Protein AF-A0A847N7R4-F1 (afdb_monomer)

Mean predicted aligned error: 4.72 Å

Foldseek 3Di:
DVVVPDDLQVVQQVQLLVQLVVCCVVCPPVDDPVVSVVSSVVSSVLSSVQSVVCVVVVHNVVVVVVVVVVVVVVVVVVCVVVVVD

Secondary structure (DSSP, 8-state):
-GGGTS-HHHHHHHHHHHHHHHHHHHHTTSS-HHHHHHHHHHHHHHHHHHHHHHHHHT-SHHHHHHHHHHHHHHHHHHHHHTT--

Radius of gyration: 15.03 Å; Cα contacts (8 Å, |Δi|>4): 49; chains: 1; bounding box: 40×25×36 Å

pLDDT: mean 90.71, std 12.11, range [40.06, 97.94]

Solvent-accessible surface area (backbone atoms only — not comparable to full-atom values): 4710 Å² total; per-residue (Å²): 124,74,71,81,82,44,61,67,68,59,54,23,52,53,52,7,47,53,55,20,58,58,45,48,77,71,53,63,83,75,61,56,72,68,58,49,54,52,50,38,54,49,40,27,55,50,29,37,50,37,38,51,50,23,61,75,65,75,39,61,61,69,43,50,54,53,49,52,52,51,55,49,52,56,52,50,53,49,35,44,75,71,67,76,94

Sequence (85 aa):
YFQRYFKSQTVILITATLFALYHVAIIAGWSSPLVIVLAIIGLFIVGVLFGYIAHKKKSIIPTYILHFAANLAINTAALIILGIV

Structure (mmCIF, N/CA/C/O backbone):
data_AF-A0A847N7R4-F1
#
_entry.id   AF-A0A847N7R4-F1
#
loop_
_atom_site.group_PDB
_atom_site.id
_atom_site.type_symbol
_atom_site.label_atom_id
_atom_site.label_alt_id
_atom_site.label_comp_id
_atom_site.label_asym_id
_atom_site.label_entity_id
_atom_site.label_seq_id
_atom_site.pdbx_PDB_ins_code
_atom_site.Cartn_x
_atom_site.Cartn_y
_atom_site.Cartn_z
_atom_site.occupancy
_atom_site.B_iso_or_equiv
_atom_site.auth_seq_id
_atom_site.auth_comp_id
_atom_site.auth_asym_id
_atom_site.auth_atom_id
_atom_site.pdbx_PDB_model_num
ATOM 1 N N . TYR A 1 1 ? -17.604 3.214 11.647 1.00 44.81 1 TYR A N 1
ATOM 2 C CA . TYR A 1 1 ? -19.042 2.912 11.488 1.00 44.81 1 TYR A CA 1
ATOM 3 C C . TYR A 1 1 ? -19.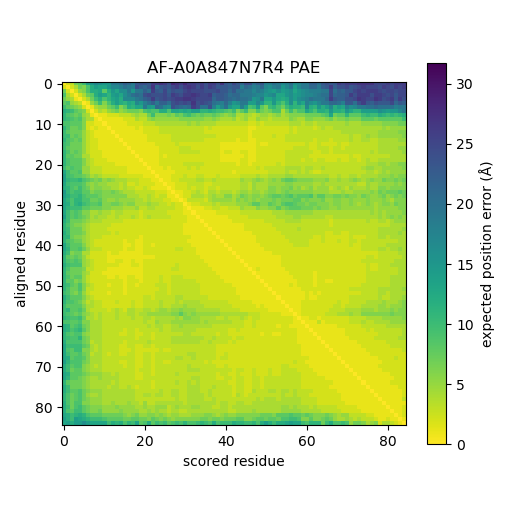315 1.403 11.314 1.00 44.81 1 TYR A C 1
ATOM 5 O O . TYR A 1 1 ? -20.102 0.869 12.080 1.00 44.81 1 TYR A O 1
ATOM 13 N N . PHE A 1 2 ? -18.613 0.673 10.427 1.00 40.06 2 PHE A N 1
ATOM 14 C CA . PHE A 1 2 ? -18.826 -0.774 10.158 1.00 40.06 2 PHE A CA 1
ATOM 15 C C . PHE A 1 2 ? -18.525 -1.777 11.297 1.00 40.06 2 PHE A C 1
ATOM 17 O O . PHE A 1 2 ? -19.071 -2.876 11.302 1.00 40.06 2 PHE A O 1
ATOM 24 N N . GLN A 1 3 ? -17.706 -1.421 12.292 1.00 51.16 3 GLN A N 1
ATOM 25 C CA . GLN A 1 3 ? -17.363 -2.318 13.415 1.00 51.16 3 GLN A CA 1
ATOM 26 C C . GLN A 1 3 ? -18.510 -2.547 14.415 1.00 51.16 3 GLN A C 1
ATOM 28 O O . GLN A 1 3 ? -18.356 -3.309 15.362 1.00 51.16 3 GLN A O 1
ATOM 33 N N . ARG A 1 4 ? -19.656 -1.881 14.226 1.00 51.69 4 ARG A N 1
ATOM 34 C CA . ARG A 1 4 ? -20.819 -1.993 15.115 1.00 51.69 4 ARG A CA 1
ATOM 35 C C . ARG A 1 4 ? -21.674 -3.239 14.843 1.00 51.69 4 ARG A C 1
ATOM 37 O O . ARG A 1 4 ? -22.445 -3.618 15.713 1.00 51.69 4 ARG A O 1
ATOM 44 N N . TYR A 1 5 ? -21.515 -3.870 13.674 1.00 50.34 5 TYR A N 1
ATOM 45 C CA . TYR A 1 5 ? -22.360 -4.987 13.223 1.00 50.34 5 TYR A CA 1
ATOM 46 C C . TYR A 1 5 ? -21.587 -6.252 12.808 1.00 50.34 5 TYR A C 1
ATOM 48 O O . TYR A 1 5 ? -22.171 -7.329 12.767 1.00 50.34 5 TYR A O 1
ATOM 56 N N . PHE A 1 6 ? -20.280 -6.158 12.534 1.00 59.91 6 PHE A N 1
ATOM 57 C CA . PHE A 1 6 ? -19.465 -7.281 12.052 1.00 59.91 6 PHE A CA 1
ATOM 58 C C . PHE A 1 6 ? -18.232 -7.517 12.927 1.00 59.91 6 PHE A C 1
ATOM 60 O O . PHE A 1 6 ? -17.642 -6.572 13.456 1.00 59.91 6 PHE A O 1
ATOM 67 N N . LYS A 1 7 ? -17.800 -8.784 13.028 1.00 70.06 7 LYS A N 1
ATOM 68 C CA . LYS A 1 7 ? -16.520 -9.145 13.658 1.00 70.06 7 LYS A CA 1
ATOM 69 C C . LYS A 1 7 ? -15.379 -8.395 12.965 1.00 70.06 7 LYS A C 1
ATOM 71 O O . LYS A 1 7 ? -15.330 -8.317 11.736 1.00 70.06 7 LYS A O 1
ATOM 76 N N . SER A 1 8 ? -14.443 -7.871 13.754 1.00 78.00 8 SER A N 1
ATOM 77 C CA . SER A 1 8 ? -13.359 -7.006 13.268 1.00 78.00 8 SER A CA 1
ATOM 78 C C . SER A 1 8 ? -12.510 -7.652 12.171 1.00 78.00 8 SER A C 1
ATOM 80 O O . SER A 1 8 ? -12.130 -6.973 11.223 1.00 78.00 8 SER A O 1
ATOM 82 N N . GLN A 1 9 ? -12.287 -8.966 12.239 1.00 84.75 9 GLN A N 1
ATOM 83 C CA . GLN A 1 9 ? -11.550 -9.726 11.223 1.00 84.75 9 GLN A CA 1
ATOM 84 C C . GLN A 1 9 ? -12.246 -9.719 9.855 1.00 84.75 9 GLN A C 1
ATOM 86 O O . GLN A 1 9 ? -11.599 -9.483 8.840 1.00 84.75 9 GLN A O 1
ATOM 91 N N . THR A 1 10 ? -13.567 -9.913 9.817 1.00 87.62 10 THR A N 1
ATOM 92 C CA . THR A 1 10 ? -14.342 -9.909 8.567 1.00 87.62 10 THR A CA 1
ATOM 93 C C . THR A 1 10 ? -14.326 -8.530 7.916 1.00 87.62 10 THR A C 1
ATOM 95 O O . THR A 1 10 ? -14.129 -8.423 6.709 1.00 87.62 10 THR A O 1
ATOM 98 N N . VAL A 1 11 ? -14.459 -7.466 8.717 1.00 89.56 11 VAL A N 1
ATOM 99 C CA . VAL A 1 11 ? -14.366 -6.085 8.219 1.00 89.56 11 VAL A CA 1
ATOM 100 C C . VAL A 1 11 ? -12.990 -5.832 7.607 1.00 89.56 11 VAL A C 1
ATOM 102 O O . VAL A 1 11 ? -12.911 -5.320 6.495 1.00 89.56 11 VAL A O 1
ATOM 105 N N . ILE A 1 12 ? -11.914 -6.239 8.289 1.00 92.75 12 ILE A N 1
ATOM 106 C CA . ILE A 1 12 ? -10.542 -6.070 7.793 1.00 92.75 12 ILE A CA 1
ATOM 107 C C . ILE A 1 12 ? -10.363 -6.778 6.447 1.00 92.75 12 ILE A C 1
ATOM 109 O O . ILE A 1 12 ? -9.937 -6.138 5.491 1.00 92.75 12 ILE A O 1
ATOM 113 N N . LEU A 1 13 ? -10.749 -8.051 6.336 1.00 95.00 13 LEU A N 1
ATOM 114 C CA . LEU A 1 13 ? -10.576 -8.822 5.100 1.00 95.00 13 LEU A CA 1
ATOM 115 C C . LEU A 1 13 ? -11.386 -8.250 3.929 1.00 95.00 13 LEU A C 1
ATOM 117 O O . LEU A 1 13 ? -10.854 -8.121 2.827 1.00 95.00 13 LEU A O 1
ATOM 121 N N . ILE A 1 14 ? -12.641 -7.849 4.159 1.00 94.50 14 ILE A N 1
ATOM 122 C CA . ILE A 1 14 ? -13.474 -7.226 3.119 1.00 94.50 14 ILE A CA 1
ATOM 123 C C . ILE A 1 14 ? -12.852 -5.903 2.669 1.00 94.50 14 ILE A C 1
ATOM 125 O O . ILE A 1 14 ? -12.676 -5.682 1.474 1.00 94.50 14 ILE A O 1
ATOM 129 N N . THR A 1 15 ? -12.470 -5.038 3.613 1.00 93.25 15 THR A N 1
ATOM 130 C CA . THR A 1 15 ? -11.868 -3.739 3.273 1.00 93.25 15 THR A CA 1
ATOM 131 C C . THR A 1 15 ? -10.532 -3.890 2.548 1.00 93.25 15 THR A C 1
ATOM 133 O O . THR A 1 15 ? -10.303 -3.179 1.576 1.00 93.25 15 THR A O 1
ATOM 136 N N . ALA A 1 16 ? -9.693 -4.850 2.945 1.00 95.69 16 ALA A N 1
ATOM 137 C CA . ALA A 1 16 ? -8.433 -5.152 2.271 1.00 95.69 16 ALA A CA 1
ATOM 138 C C . ALA A 1 16 ? -8.651 -5.682 0.846 1.00 95.69 16 ALA A C 1
ATOM 140 O O . ALA A 1 16 ? -7.933 -5.295 -0.072 1.00 95.69 16 ALA A O 1
ATOM 141 N N . THR A 1 17 ? -9.670 -6.525 0.648 1.00 96.19 17 THR A N 1
ATOM 142 C CA . THR A 1 17 ? -10.034 -7.051 -0.678 1.00 96.19 17 THR A CA 1
ATOM 143 C C . THR A 1 17 ? -10.515 -5.932 -1.594 1.00 96.19 17 THR A C 1
ATOM 145 O O . THR A 1 17 ? -10.012 -5.791 -2.704 1.00 96.19 17 THR A O 1
ATOM 148 N N . LEU A 1 18 ? -11.449 -5.099 -1.124 1.00 95.50 18 LEU A N 1
ATOM 149 C CA . LEU A 1 18 ? -11.959 -3.960 -1.892 1.00 95.50 18 LEU A CA 1
ATOM 150 C C . LEU A 1 18 ? -10.847 -2.958 -2.218 1.00 95.50 18 LEU A C 1
ATOM 152 O O . LEU A 1 18 ? -10.776 -2.475 -3.344 1.00 95.50 18 LEU A O 1
ATOM 156 N N . PHE A 1 19 ? -9.956 -2.694 -1.259 1.00 94.94 19 PHE A N 1
ATOM 157 C CA . PHE A 1 19 ? -8.771 -1.867 -1.465 1.00 94.94 19 PHE A CA 1
ATOM 158 C C . PHE A 1 19 ? -7.896 -2.429 -2.587 1.00 94.94 19 PHE A C 1
ATOM 160 O O . PHE A 1 19 ? -7.606 -1.711 -3.539 1.00 94.94 19 PHE A O 1
ATOM 167 N N . ALA A 1 20 ? -7.521 -3.707 -2.525 1.00 96.06 20 ALA A N 1
ATOM 168 C CA . ALA A 1 20 ? -6.673 -4.320 -3.541 1.00 96.06 20 ALA A CA 1
ATOM 169 C C . ALA A 1 20 ? -7.351 -4.327 -4.922 1.00 96.06 20 ALA A C 1
ATOM 171 O O . ALA A 1 20 ? -6.753 -3.886 -5.898 1.00 96.06 20 ALA A O 1
ATOM 172 N N . LEU A 1 21 ? -8.620 -4.740 -5.011 1.00 94.50 21 LEU A N 1
ATOM 173 C CA . LEU A 1 21 ? -9.351 -4.800 -6.281 1.00 94.50 21 LEU A CA 1
ATOM 174 C C . LEU A 1 21 ? -9.546 -3.425 -6.925 1.00 94.50 21 LEU A C 1
ATOM 176 O O . LEU A 1 21 ? -9.418 -3.303 -8.139 1.00 94.50 21 LEU A O 1
ATOM 180 N N . TYR A 1 22 ? -9.794 -2.381 -6.132 1.00 95.31 22 TYR A N 1
ATOM 181 C CA . TYR A 1 22 ? -9.872 -1.011 -6.641 1.00 95.31 22 TYR A CA 1
ATOM 182 C C . TYR A 1 22 ? -8.578 -0.587 -7.357 1.00 95.31 22 TYR A C 1
ATOM 184 O O . TYR A 1 22 ? -8.632 0.076 -8.392 1.00 95.31 22 TYR A O 1
ATOM 192 N N . HIS A 1 23 ? -7.413 -1.030 -6.870 1.00 93.81 23 HIS A N 1
ATOM 193 C CA . HIS A 1 23 ? -6.129 -0.696 -7.489 1.00 93.81 23 HIS A CA 1
ATOM 194 C C . HIS A 1 23 ? -5.911 -1.376 -8.837 1.00 93.81 23 HIS A C 1
ATOM 196 O O . HIS A 1 23 ? -5.142 -0.847 -9.632 1.00 93.81 23 HIS A O 1
ATOM 202 N N . VAL A 1 24 ? -6.611 -2.476 -9.146 1.00 93.25 24 VAL A N 1
ATOM 203 C CA . VAL A 1 24 ? -6.573 -3.075 -10.491 1.00 93.25 24 VAL A CA 1
ATOM 204 C C . VAL A 1 24 ? -6.954 -2.037 -11.542 1.00 93.25 24 VAL A C 1
ATOM 206 O O . VAL A 1 24 ? -6.278 -1.938 -12.558 1.00 93.25 24 VAL A O 1
ATOM 209 N N . ALA A 1 25 ? -7.981 -1.221 -11.284 1.00 90.56 25 ALA A N 1
ATOM 210 C CA . ALA A 1 25 ? -8.419 -0.185 -12.219 1.00 90.56 25 ALA A CA 1
ATOM 211 C C . ALA A 1 25 ? -7.361 0.912 -12.435 1.00 90.56 25 ALA A C 1
ATOM 213 O O . ALA A 1 25 ? -7.341 1.540 -13.488 1.00 90.56 25 ALA A O 1
ATOM 214 N N . ILE A 1 26 ? -6.478 1.127 -11.455 1.00 91.44 26 ILE A N 1
ATOM 215 C CA . ILE A 1 26 ? -5.403 2.122 -11.520 1.00 91.44 26 ILE A CA 1
ATOM 216 C C . ILE A 1 26 ? -4.208 1.574 -12.299 1.00 91.44 26 ILE A C 1
ATOM 218 O O . ILE A 1 26 ? -3.673 2.268 -13.157 1.00 91.44 26 ILE A O 1
ATOM 222 N N . ILE A 1 27 ? -3.792 0.340 -11.999 1.00 92.69 27 ILE A N 1
ATOM 223 C CA . ILE A 1 27 ? -2.548 -0.252 -12.521 1.00 92.69 27 ILE A CA 1
ATOM 224 C C . ILE A 1 27 ? -2.764 -1.152 -13.745 1.00 92.69 27 ILE A C 1
ATOM 226 O O . ILE A 1 27 ? -1.825 -1.795 -14.224 1.00 92.69 27 ILE A O 1
ATOM 230 N N . ALA A 1 28 ? -3.997 -1.230 -14.251 1.00 89.69 28 ALA A N 1
ATOM 231 C CA . ALA A 1 28 ? -4.315 -1.987 -15.452 1.00 89.69 28 ALA A CA 1
ATOM 232 C C . ALA A 1 28 ? -3.455 -1.496 -16.626 1.00 89.69 28 ALA A C 1
ATOM 234 O O . ALA A 1 28 ? -3.433 -0.313 -16.956 1.00 89.69 28 ALA A O 1
ATOM 235 N N . GLY A 1 29 ? -2.727 -2.424 -17.250 1.00 90.62 29 GLY A N 1
ATOM 236 C CA . GLY A 1 29 ? -1.866 -2.130 -18.397 1.00 90.62 29 GLY A CA 1
ATOM 237 C C . GLY A 1 29 ? -0.515 -1.486 -18.066 1.00 90.62 29 GLY A C 1
ATOM 238 O O . GLY A 1 29 ? 0.255 -1.244 -18.988 1.00 90.62 29 GLY A O 1
ATOM 239 N N . TRP A 1 30 ? -0.178 -1.243 -16.792 1.00 90.12 30 TRP A N 1
ATOM 240 C CA . TRP A 1 30 ? 1.125 -0.663 -16.422 1.00 90.12 30 TRP A CA 1
ATOM 241 C C . TRP A 1 30 ? 2.291 -1.640 -16.595 1.00 90.12 30 TRP A C 1
ATOM 243 O O . TRP A 1 30 ? 3.432 -1.229 -16.793 1.00 90.12 30 TRP A O 1
ATOM 253 N N . SER A 1 31 ? 2.030 -2.940 -16.459 1.00 91.81 31 SER A N 1
ATOM 254 C CA . SER A 1 31 ? 3.057 -3.980 -16.495 1.00 91.81 31 SER A CA 1
ATOM 255 C C . SER A 1 31 ? 2.479 -5.319 -16.958 1.00 91.81 31 SER A C 1
ATOM 257 O O . SER A 1 31 ? 1.311 -5.411 -17.341 1.00 91.81 31 SER A O 1
ATOM 259 N N . SER A 1 32 ? 3.297 -6.373 -16.926 1.00 94.56 32 SER A N 1
ATOM 260 C CA . SER A 1 32 ? 2.859 -7.720 -17.282 1.00 94.56 32 SER A CA 1
ATOM 261 C C . SER A 1 32 ? 1.777 -8.230 -16.314 1.00 94.56 32 SER A C 1
ATOM 263 O O . SER A 1 32 ? 1.786 -7.873 -15.129 1.00 94.56 32 SER A O 1
ATOM 265 N N . PRO A 1 33 ? 0.863 -9.110 -16.768 1.00 92.69 33 PRO A N 1
ATOM 266 C CA . PRO A 1 33 ? -0.192 -9.654 -15.912 1.00 92.69 33 PRO A CA 1
ATOM 267 C C . PRO A 1 33 ? 0.335 -10.298 -14.622 1.00 92.69 33 PRO A C 1
ATOM 269 O O . PRO A 1 33 ? -0.288 -10.169 -13.571 1.00 92.69 33 PRO A O 1
ATOM 272 N N . LEU A 1 34 ? 1.511 -10.936 -14.676 1.00 94.94 34 LEU A N 1
ATOM 273 C CA . LEU A 1 34 ? 2.154 -11.535 -13.506 1.00 94.94 34 LEU A CA 1
ATOM 274 C C . LEU A 1 34 ? 2.520 -10.480 -12.452 1.00 94.94 34 LEU A C 1
A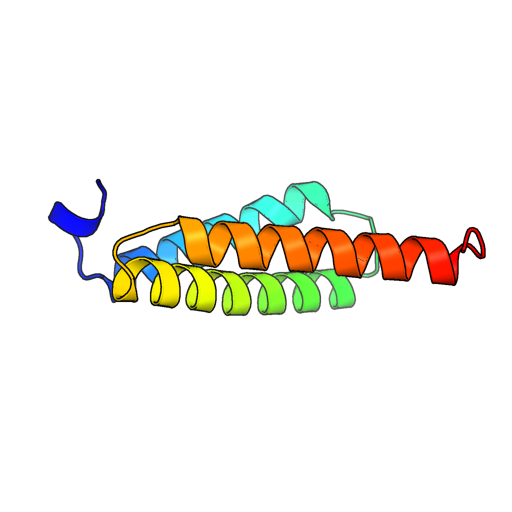TOM 276 O O . LEU A 1 34 ? 2.231 -10.667 -11.272 1.00 94.94 34 LEU A O 1
ATOM 280 N N . VAL A 1 35 ? 3.116 -9.361 -12.872 1.00 94.56 35 VAL A N 1
ATOM 281 C CA . VAL A 1 35 ? 3.489 -8.263 -11.967 1.00 94.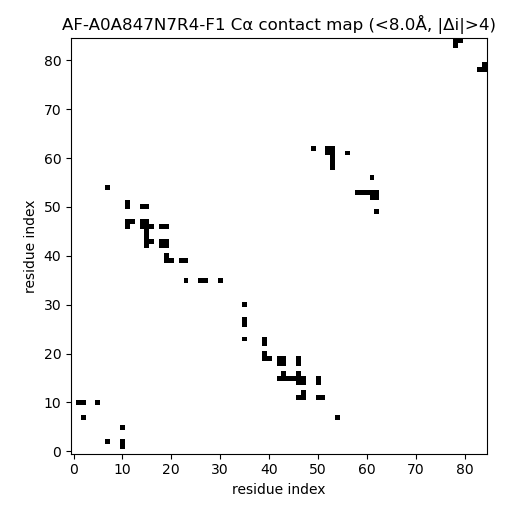56 35 VAL A CA 1
ATOM 282 C C . VAL A 1 35 ? 2.244 -7.624 -11.356 1.00 94.56 35 VAL A C 1
ATOM 284 O O . VAL A 1 35 ? 2.238 -7.335 -10.162 1.00 94.56 35 VAL A O 1
ATOM 287 N N . ILE A 1 36 ? 1.167 -7.473 -12.133 1.00 94.62 36 ILE A N 1
ATOM 288 C CA . ILE A 1 36 ? -0.113 -6.967 -11.624 1.00 94.62 36 ILE A CA 1
ATOM 289 C C . ILE A 1 36 ? -0.663 -7.902 -10.541 1.00 94.62 36 ILE A C 1
ATOM 291 O O . ILE A 1 36 ? -0.992 -7.436 -9.456 1.00 94.62 36 ILE A O 1
ATOM 295 N N . VAL A 1 37 ? -0.707 -9.219 -10.773 1.00 94.75 37 VAL A N 1
ATOM 296 C CA . VAL A 1 37 ? -1.183 -10.183 -9.761 1.00 94.75 37 VAL A CA 1
ATOM 297 C C . VAL A 1 37 ? -0.351 -10.105 -8.479 1.00 94.75 37 VAL A C 1
ATOM 299 O O . VAL A 1 37 ? -0.915 -10.052 -7.385 1.00 94.75 37 VAL A O 1
ATOM 302 N N . LEU A 1 38 ? 0.978 -10.032 -8.598 1.00 95.81 38 LEU A N 1
ATOM 303 C CA . LEU A 1 38 ? 1.868 -9.870 -7.445 1.00 95.81 38 LEU A CA 1
ATOM 304 C C . LEU A 1 38 ? 1.608 -8.553 -6.696 1.00 95.81 38 LEU A C 1
ATOM 306 O O . LEU A 1 38 ? 1.542 -8.554 -5.466 1.00 95.81 38 LEU A O 1
ATOM 310 N N . ALA A 1 39 ? 1.398 -7.448 -7.417 1.00 94.94 39 ALA A N 1
ATOM 311 C CA . ALA A 1 39 ? 1.064 -6.154 -6.828 1.00 94.94 39 ALA A CA 1
ATOM 312 C C . ALA A 1 39 ? -0.266 -6.205 -6.060 1.00 94.94 39 ALA A C 1
ATOM 314 O O . ALA A 1 39 ? -0.347 -5.696 -4.945 1.00 94.94 39 ALA A O 1
ATOM 315 N N . ILE A 1 40 ? -1.288 -6.872 -6.603 1.00 96.56 40 ILE A N 1
ATOM 316 C CA . ILE A 1 40 ? -2.592 -7.039 -5.947 1.00 96.56 40 ILE A CA 1
ATOM 317 C C . ILE A 1 40 ? -2.486 -7.880 -4.671 1.00 96.56 40 ILE A C 1
ATOM 319 O O . ILE A 1 40 ? -3.069 -7.508 -3.652 1.00 96.56 40 ILE A O 1
ATOM 323 N N . ILE A 1 41 ? -1.705 -8.966 -4.681 1.00 97.12 41 ILE A N 1
ATOM 324 C CA . ILE A 1 41 ? -1.432 -9.760 -3.470 1.00 97.12 41 ILE A CA 1
ATOM 325 C C . ILE A 1 41 ? -0.732 -8.892 -2.414 1.00 97.12 41 ILE A C 1
ATOM 327 O O . ILE A 1 41 ? -1.137 -8.887 -1.250 1.00 97.12 41 ILE A O 1
ATOM 331 N N . GLY A 1 42 ? 0.275 -8.109 -2.815 1.00 96.50 42 GLY A N 1
ATOM 332 C CA . GLY A 1 42 ? 0.964 -7.174 -1.924 1.00 96.50 42 GLY A CA 1
ATOM 333 C C . GLY A 1 42 ? 0.022 -6.125 -1.327 1.00 96.50 42 GLY A C 1
A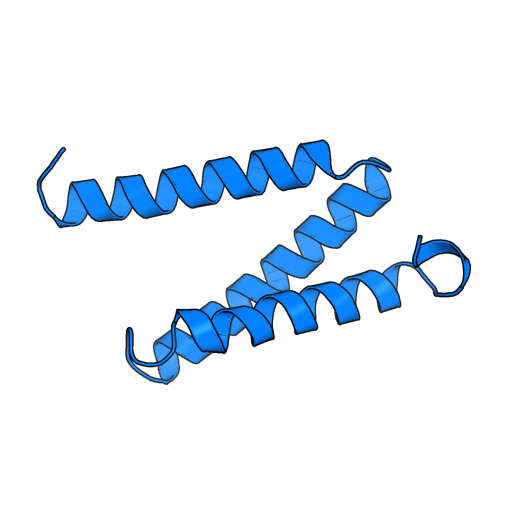TOM 334 O O . GLY A 1 42 ? -0.002 -5.928 -0.112 1.00 96.50 42 GLY A O 1
ATOM 335 N N . LEU A 1 43 ? -0.815 -5.501 -2.158 1.00 96.12 43 LEU A N 1
ATOM 336 C CA . LEU A 1 43 ? -1.814 -4.518 -1.732 1.00 96.12 43 LEU A CA 1
ATOM 337 C C . LEU A 1 43 ? -2.845 -5.120 -0.778 1.00 96.12 43 LEU A C 1
ATOM 339 O O . LEU A 1 43 ? -3.224 -4.467 0.192 1.00 96.12 43 LEU A O 1
ATOM 343 N N . PHE A 1 44 ? -3.265 -6.366 -1.000 1.00 97.38 44 PHE A N 1
ATOM 344 C CA . PHE A 1 44 ? -4.152 -7.067 -0.077 1.00 97.38 44 PHE A CA 1
ATOM 345 C C . PHE A 1 44 ? -3.497 -7.257 1.299 1.00 97.38 44 PHE A C 1
ATOM 347 O O . PHE A 1 44 ? -4.097 -6.904 2.315 1.00 97.38 44 PHE A O 1
ATOM 354 N N . ILE A 1 45 ? -2.248 -7.738 1.345 1.00 97.56 45 ILE A N 1
ATOM 355 C CA . ILE A 1 45 ? -1.492 -7.919 2.598 1.00 97.56 45 ILE A CA 1
ATOM 356 C C . ILE A 1 45 ? -1.347 -6.582 3.343 1.00 97.56 45 ILE A C 1
ATOM 358 O O . ILE A 1 45 ? -1.601 -6.505 4.548 1.00 97.56 45 ILE A O 1
ATOM 362 N N . VAL A 1 46 ? -1.000 -5.508 2.627 1.00 96.38 46 VAL A N 1
ATOM 363 C CA . VAL A 1 46 ? -0.893 -4.154 3.193 1.00 96.38 46 VAL A CA 1
ATOM 364 C C . VAL A 1 46 ? -2.254 -3.642 3.676 1.00 96.38 46 VAL A C 1
ATOM 366 O O . VAL A 1 46 ? -2.343 -3.067 4.760 1.00 96.38 46 VAL A O 1
ATOM 369 N N . GLY A 1 47 ? -3.335 -3.904 2.941 1.00 95.88 47 GLY A N 1
ATOM 370 C CA . GLY A 1 47 ? -4.701 -3.572 3.348 1.00 95.88 47 GLY A CA 1
ATOM 371 C C . GLY A 1 47 ? -5.111 -4.263 4.653 1.00 95.88 47 GLY A C 1
ATOM 372 O O . GLY A 1 47 ? -5.699 -3.627 5.532 1.00 95.88 47 GLY A O 1
ATOM 373 N N . VAL A 1 48 ? -4.736 -5.536 4.835 1.00 96.25 48 VAL A N 1
ATOM 374 C CA . VAL A 1 48 ? -4.942 -6.265 6.098 1.00 96.25 48 VAL A CA 1
ATOM 375 C C . VAL A 1 48 ? -4.137 -5.627 7.233 1.00 96.25 48 VAL A C 1
ATOM 377 O O . VAL A 1 48 ? -4.681 -5.403 8.318 1.00 96.25 48 VAL A O 1
ATOM 380 N N . LEU A 1 49 ? -2.869 -5.277 6.986 1.00 95.69 49 LEU A N 1
ATOM 381 C CA . LEU A 1 49 ? -2.018 -4.581 7.955 1.00 95.69 49 LEU A CA 1
ATOM 382 C C . LEU A 1 49 ? -2.624 -3.234 8.376 1.00 95.69 49 LEU A C 1
ATOM 384 O O . LEU A 1 49 ? -2.688 -2.934 9.571 1.00 95.69 49 LEU A O 1
ATOM 388 N N . PHE A 1 50 ? -3.114 -2.440 7.423 1.00 94.69 50 PHE A N 1
ATOM 389 C CA . PHE A 1 50 ? -3.789 -1.176 7.711 1.00 94.69 50 PHE A CA 1
ATOM 390 C C . PHE A 1 50 ? -5.042 -1.406 8.556 1.00 94.69 50 PHE A C 1
ATOM 392 O O . PHE A 1 50 ? -5.189 -0.799 9.616 1.00 94.69 50 PHE A O 1
ATOM 399 N N . GLY A 1 51 ? -5.906 -2.341 8.161 1.00 93.56 51 GLY A N 1
ATOM 400 C CA . GLY A 1 51 ? -7.095 -2.687 8.937 1.00 93.56 51 GLY A CA 1
ATOM 401 C C . GLY A 1 51 ? -6.766 -3.100 10.378 1.00 93.56 51 GLY A C 1
ATOM 402 O O . GLY A 1 51 ? -7.422 -2.647 11.320 1.00 93.56 51 GLY A O 1
ATOM 403 N N . TYR A 1 52 ? -5.707 -3.891 10.571 1.00 93.69 52 TYR A N 1
ATOM 404 C CA . TYR A 1 52 ? -5.229 -4.299 11.892 1.00 93.69 52 TYR A CA 1
ATOM 405 C C . TYR A 1 52 ? -4.723 -3.117 12.734 1.00 93.69 52 TYR A C 1
ATOM 407 O O . TYR A 1 52 ? -5.131 -2.966 13.889 1.00 93.69 52 TYR A O 1
ATOM 415 N N . ILE A 1 53 ? -3.868 -2.255 12.172 1.00 92.94 53 ILE A N 1
ATOM 416 C CA . ILE A 1 53 ? -3.333 -1.078 12.876 1.00 92.94 53 ILE A CA 1
ATOM 417 C C . ILE A 1 53 ? -4.468 -0.121 13.246 1.00 92.94 53 ILE A C 1
ATOM 419 O O . ILE A 1 53 ? -4.543 0.314 14.398 1.00 92.94 53 ILE A O 1
ATOM 423 N N . ALA A 1 54 ? -5.371 0.168 12.307 1.00 93.25 54 ALA A N 1
ATOM 424 C CA . ALA A 1 54 ? -6.499 1.064 12.531 1.00 93.25 54 ALA A CA 1
ATOM 425 C C . ALA A 1 54 ? -7.437 0.534 13.623 1.00 93.25 54 ALA A C 1
ATOM 427 O O . ALA A 1 54 ? -7.864 1.290 14.497 1.00 93.25 54 ALA A O 1
ATOM 428 N N . HIS A 1 55 ? -7.701 -0.778 13.632 1.00 91.00 55 HIS A N 1
ATOM 429 C CA . HIS A 1 55 ? -8.473 -1.427 14.690 1.00 91.00 55 HIS A CA 1
ATOM 430 C C . HIS A 1 55 ? -7.760 -1.342 16.049 1.00 91.00 55 HIS A C 1
ATOM 432 O O . HIS A 1 55 ? -8.363 -0.919 17.034 1.00 91.00 55 HIS A O 1
ATOM 438 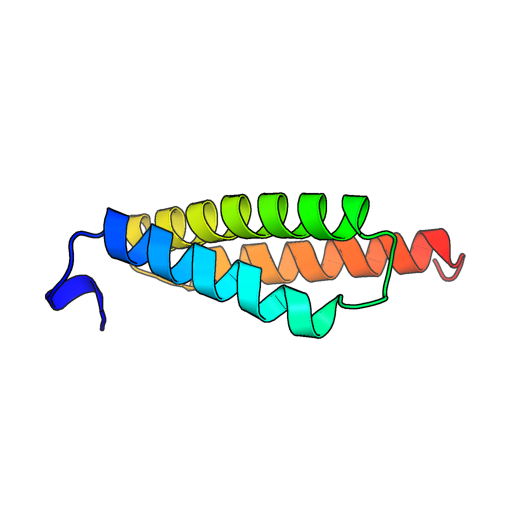N N . LYS A 1 56 ? -6.466 -1.686 16.113 1.00 91.00 56 LYS A N 1
ATOM 439 C CA . LYS A 1 56 ? -5.680 -1.671 17.360 1.00 91.00 56 LYS A CA 1
ATOM 440 C C . LYS A 1 56 ? -5.545 -0.268 17.955 1.00 91.00 56 LYS A C 1
ATOM 442 O O . LYS A 1 56 ? -5.576 -0.112 19.171 1.00 91.00 56 LYS A O 1
ATOM 447 N N . LYS A 1 57 ? -5.374 0.749 17.110 1.00 91.38 57 LYS A N 1
ATOM 448 C CA . LYS A 1 57 ? -5.181 2.148 17.522 1.00 91.38 57 LYS A CA 1
ATOM 449 C C . LYS A 1 57 ? -6.489 2.933 17.631 1.00 91.38 57 LYS A C 1
ATOM 451 O O . LYS A 1 57 ? -6.447 4.086 18.047 1.00 91.38 57 LYS A O 1
ATOM 456 N N . LYS A 1 58 ? -7.627 2.329 17.253 1.00 90.81 58 LYS A N 1
ATOM 457 C CA . LYS A 1 58 ? -8.947 2.978 17.143 1.00 90.81 58 LYS A CA 1
ATOM 458 C C . LYS A 1 58 ? -8.894 4.311 16.376 1.00 90.81 58 LYS A C 1
ATOM 460 O O . LYS A 1 58 ? -9.632 5.241 16.681 1.00 90.81 58 LYS A O 1
ATOM 465 N N . SER A 1 59 ? -7.991 4.411 15.401 1.00 90.25 59 SER A N 1
ATOM 466 C CA . SER A 1 59 ? -7.701 5.634 14.654 1.00 90.25 59 SER A CA 1
ATOM 467 C C . SER A 1 59 ? -7.102 5.291 13.296 1.00 90.25 59 SER A C 1
ATOM 469 O O . SER A 1 59 ? -6.295 4.371 13.188 1.00 90.25 59 SER A O 1
ATOM 471 N N . ILE A 1 60 ? -7.473 6.059 12.272 1.00 92.38 60 ILE A N 1
ATOM 472 C CA . ILE A 1 60 ? -6.943 5.929 10.906 1.00 92.38 60 ILE A CA 1
ATOM 473 C C . ILE A 1 60 ? -5.647 6.722 10.691 1.00 92.38 60 ILE A C 1
ATOM 475 O O . ILE A 1 60 ? -4.984 6.555 9.671 1.00 92.38 60 ILE A O 1
ATOM 479 N N . ILE A 1 61 ? -5.271 7.588 11.638 1.00 95.81 61 ILE A N 1
ATOM 480 C CA . ILE A 1 61 ? -4.105 8.470 11.497 1.00 95.81 61 ILE A CA 1
ATOM 481 C C . ILE A 1 61 ? -2.803 7.674 11.306 1.00 95.81 61 ILE A C 1
ATOM 483 O O . ILE A 1 61 ? -2.077 7.973 10.360 1.00 95.81 61 ILE A O 1
ATOM 487 N N . PRO A 1 62 ? -2.506 6.617 12.095 1.00 94.19 62 PRO A N 1
ATOM 488 C CA . PRO A 1 62 ? -1.267 5.859 11.914 1.00 94.19 62 PRO A CA 1
ATOM 489 C C . PRO A 1 62 ? -1.182 5.181 10.542 1.00 94.19 62 PRO A C 1
ATOM 491 O O . PRO A 1 62 ? -0.126 5.170 9.918 1.00 94.19 62 PRO A O 1
ATOM 494 N N . THR A 1 63 ? -2.300 4.641 10.054 1.00 94.50 63 THR A N 1
ATOM 495 C CA . THR A 1 63 ? -2.362 4.003 8.733 1.00 94.50 63 THR A CA 1
ATOM 496 C C . THR A 1 63 ? -2.249 5.013 7.603 1.00 94.50 63 THR A C 1
ATOM 498 O O . THR A 1 63 ? -1.614 4.722 6.598 1.00 94.50 63 THR A O 1
ATOM 501 N N . TYR A 1 64 ? -2.811 6.210 7.779 1.00 94.75 64 TYR A N 1
ATOM 502 C CA . TYR A 1 64 ? -2.710 7.285 6.799 1.00 94.75 64 TYR A CA 1
ATOM 503 C C . TYR A 1 64 ? -1.271 7.796 6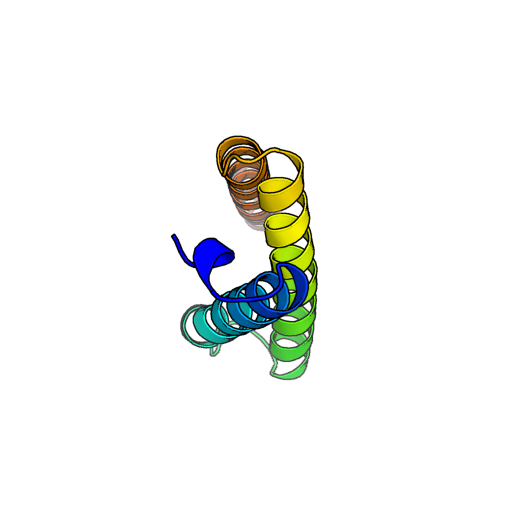.668 1.00 94.75 64 TYR A C 1
ATOM 505 O O . TYR A 1 64 ? -0.776 7.939 5.556 1.00 94.75 64 TYR A O 1
ATOM 513 N N . ILE A 1 65 ? -0.571 7.997 7.791 1.00 97.25 65 ILE A N 1
ATOM 514 C CA . ILE A 1 65 ? 0.848 8.388 7.795 1.00 97.25 65 ILE A CA 1
ATOM 515 C C . ILE A 1 65 ? 1.706 7.313 7.119 1.00 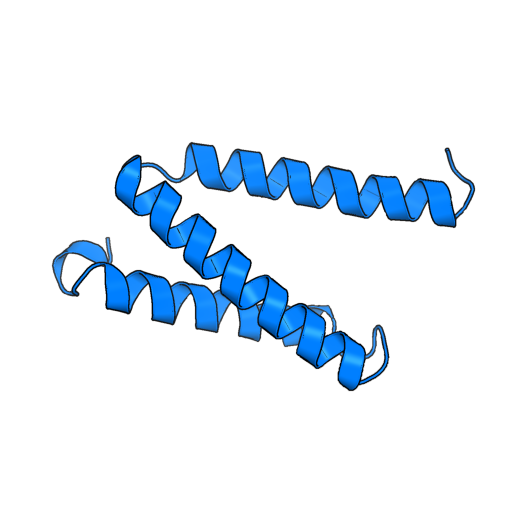97.25 65 ILE A C 1
ATOM 517 O O . ILE A 1 65 ? 2.550 7.635 6.287 1.00 97.25 65 ILE A O 1
ATOM 521 N N . LEU A 1 66 ? 1.470 6.034 7.435 1.00 95.62 66 LEU A N 1
ATOM 522 C CA . LEU A 1 66 ? 2.189 4.926 6.806 1.00 95.62 66 LEU A CA 1
ATOM 523 C C . LEU A 1 66 ? 1.932 4.864 5.293 1.00 95.62 66 LEU A C 1
ATOM 525 O O . LEU A 1 66 ? 2.862 4.652 4.519 1.00 95.62 66 LEU A O 1
ATOM 529 N N . HIS A 1 67 ? 0.689 5.089 4.863 1.00 95.25 67 HIS A N 1
ATOM 530 C CA . HIS A 1 67 ? 0.339 5.136 3.446 1.00 95.25 67 HIS A CA 1
ATOM 531 C C . HIS A 1 67 ? 0.991 6.326 2.730 1.00 95.25 67 HIS A C 1
ATOM 533 O O . HIS A 1 67 ? 1.568 6.156 1.660 1.00 95.25 67 HIS A O 1
ATOM 539 N N . PHE A 1 68 ? 0.975 7.512 3.342 1.00 97.12 68 PHE A N 1
ATOM 540 C CA . PHE A 1 68 ? 1.680 8.683 2.827 1.00 97.12 68 PHE A CA 1
ATOM 541 C C . PHE A 1 68 ? 3.182 8.413 2.657 1.00 97.12 68 PHE A C 1
ATOM 543 O O . PHE A 1 68 ? 3.742 8.715 1.607 1.00 97.12 68 PHE A O 1
ATOM 550 N N . ALA A 1 69 ? 3.821 7.783 3.647 1.00 97.38 69 ALA A N 1
ATOM 551 C CA . ALA A 1 69 ? 5.229 7.405 3.564 1.00 97.38 69 ALA A CA 1
ATOM 552 C C . ALA A 1 69 ? 5.497 6.401 2.428 1.00 97.38 69 ALA A C 1
ATOM 554 O O . ALA A 1 69 ? 6.481 6.547 1.708 1.00 97.38 69 ALA A O 1
ATOM 555 N N . ALA A 1 70 ? 4.610 5.422 2.222 1.00 95.69 70 ALA A N 1
ATOM 556 C CA . ALA A 1 70 ? 4.714 4.482 1.106 1.00 95.69 70 ALA A CA 1
ATOM 557 C C . ALA A 1 70 ? 4.590 5.187 -0.258 1.00 95.69 70 ALA A C 1
ATOM 559 O O . ALA A 1 70 ? 5.377 4.914 -1.164 1.00 95.69 70 ALA A O 1
ATOM 560 N N . ASN A 1 71 ? 3.656 6.137 -0.386 1.00 95.38 71 ASN A N 1
ATOM 561 C CA . ASN A 1 71 ? 3.493 6.943 -1.598 1.00 95.38 71 ASN A CA 1
ATOM 562 C C . ASN A 1 71 ? 4.723 7.818 -1.855 1.00 95.38 71 ASN A C 1
ATOM 564 O O . ASN A 1 71 ? 5.153 7.951 -2.998 1.00 95.38 71 ASN A O 1
ATOM 568 N N . LEU A 1 72 ? 5.315 8.395 -0.810 1.00 97.56 72 LEU A N 1
ATOM 569 C CA . LEU A 1 72 ? 6.554 9.148 -0.951 1.00 97.56 72 LEU A CA 1
ATOM 570 C C . LEU A 1 72 ? 7.688 8.233 -1.429 1.00 97.56 72 LEU A C 1
ATOM 572 O O . LEU A 1 72 ? 8.332 8.544 -2.421 1.00 97.56 72 LEU A O 1
ATOM 576 N N . ALA A 1 73 ? 7.867 7.072 -0.795 1.00 96.88 73 ALA A N 1
ATOM 577 C CA . ALA A 1 73 ? 8.922 6.124 -1.139 1.00 96.88 73 ALA A CA 1
ATOM 578 C C . ALA A 1 73 ? 8.840 5.633 -2.593 1.00 96.88 73 ALA A C 1
ATOM 580 O O . ALA A 1 73 ? 9.857 5.625 -3.284 1.00 96.88 73 ALA A O 1
ATOM 581 N N . ILE A 1 74 ? 7.651 5.258 -3.084 1.00 94.31 74 ILE A N 1
ATOM 582 C CA . ILE A 1 74 ? 7.508 4.771 -4.466 1.00 94.31 74 ILE A CA 1
ATOM 583 C C . ILE A 1 74 ? 7.736 5.885 -5.495 1.00 94.31 74 ILE A C 1
ATOM 585 O O . ILE A 1 74 ? 8.383 5.647 -6.512 1.00 94.31 74 ILE A O 1
ATOM 589 N N . ASN A 1 75 ? 7.283 7.113 -5.213 1.00 95.88 75 ASN A N 1
ATOM 590 C CA . ASN A 1 75 ? 7.559 8.260 -6.079 1.00 95.88 75 ASN A CA 1
ATOM 591 C C . ASN A 1 75 ? 9.048 8.623 -6.067 1.00 95.88 75 ASN A C 1
ATOM 593 O O . ASN A 1 75 ? 9.618 8.864 -7.124 1.00 95.88 75 ASN A O 1
ATOM 597 N N . THR A 1 76 ? 9.711 8.601 -4.908 1.00 97.69 76 THR A N 1
ATOM 598 C CA . THR A 1 76 ? 11.162 8.808 -4.825 1.00 97.69 76 THR A CA 1
ATOM 599 C C . THR A 1 76 ? 11.924 7.732 -5.597 1.00 97.69 76 THR A C 1
ATOM 601 O O . THR A 1 76 ? 12.822 8.069 -6.362 1.00 97.69 76 THR A O 1
ATOM 604 N N . ALA A 1 77 ? 11.546 6.457 -5.473 1.00 96.69 77 ALA A N 1
ATOM 605 C CA . ALA A 1 77 ? 12.142 5.386 -6.270 1.00 96.69 77 ALA A CA 1
ATOM 606 C C . ALA A 1 77 ? 11.973 5.639 -7.778 1.00 96.69 77 ALA A C 1
ATOM 608 O O . ALA A 1 77 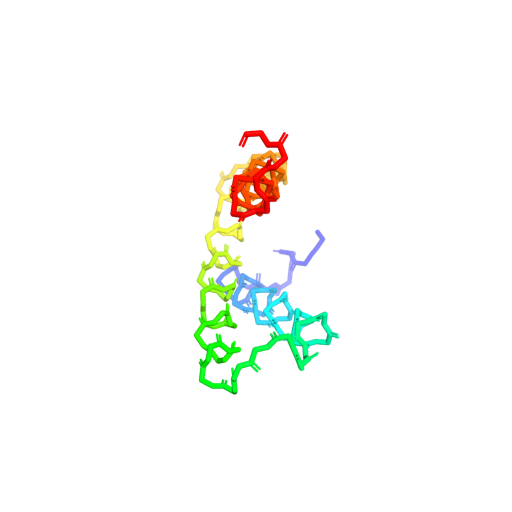? 12.921 5.453 -8.537 1.00 96.69 77 ALA A O 1
ATOM 609 N N . ALA A 1 78 ? 10.803 6.123 -8.210 1.00 94.88 78 ALA A N 1
ATOM 610 C CA . ALA A 1 78 ? 10.578 6.505 -9.600 1.00 94.88 78 ALA A CA 1
ATOM 611 C C . ALA A 1 78 ? 11.479 7.673 -10.041 1.00 94.88 78 ALA A C 1
ATOM 613 O O . ALA A 1 78 ? 12.070 7.598 -11.113 1.00 94.88 78 ALA A O 1
ATOM 614 N N . LEU A 1 79 ? 11.639 8.717 -9.218 1.00 97.56 79 LEU A N 1
ATOM 615 C CA . LEU A 1 79 ? 12.526 9.849 -9.522 1.00 97.56 79 LEU A CA 1
ATOM 616 C C . LEU A 1 79 ? 13.988 9.412 -9.698 1.00 97.56 79 LEU A C 1
ATOM 618 O O . LEU A 1 79 ? 14.636 9.871 -10.636 1.00 97.56 79 LEU A O 1
ATOM 622 N N . ILE A 1 80 ? 14.468 8.497 -8.848 1.00 97.94 80 ILE A N 1
ATOM 623 C CA . ILE A 1 80 ? 15.819 7.917 -8.939 1.00 97.94 80 ILE A CA 1
ATOM 624 C C . ILE A 1 80 ? 15.967 7.112 -10.237 1.00 97.94 80 ILE A C 1
ATOM 626 O O . ILE A 1 80 ? 16.937 7.285 -10.969 1.00 97.94 80 ILE A O 1
ATOM 630 N N . ILE A 1 81 ? 14.994 6.250 -10.561 1.00 96.88 81 ILE A N 1
ATOM 631 C CA . ILE A 1 81 ? 15.017 5.439 -11.793 1.00 96.88 81 ILE A CA 1
ATOM 632 C C . ILE A 1 81 ? 14.993 6.327 -13.048 1.00 96.88 81 ILE A C 1
ATOM 634 O O . ILE A 1 81 ? 15.627 5.995 -14.046 1.00 96.88 81 ILE A O 1
ATOM 638 N N . LEU A 1 82 ? 14.282 7.457 -13.000 1.00 96.81 82 LEU A N 1
ATOM 639 C CA . LEU A 1 82 ? 14.215 8.436 -14.088 1.00 96.81 82 LEU A CA 1
ATOM 640 C C . LEU A 1 82 ? 15.429 9.383 -14.139 1.00 96.81 82 LEU A C 1
ATOM 642 O O . LEU A 1 82 ? 15.522 10.175 -15.074 1.00 96.81 82 LEU A O 1
ATOM 646 N N . GLY A 1 83 ? 16.345 9.321 -13.165 1.00 96.19 83 GLY A N 1
ATOM 647 C CA . GLY A 1 83 ? 17.532 10.179 -13.093 1.00 96.19 83 GLY A CA 1
ATOM 648 C C . GLY A 1 83 ? 17.235 11.653 -12.796 1.00 96.19 83 GLY A C 1
ATOM 649 O O . GLY A 1 83 ? 18.022 12.520 -13.166 1.00 96.19 83 GLY A O 1
ATOM 650 N N . ILE A 1 84 ? 16.086 11.954 -12.180 1.00 96.62 84 ILE A N 1
ATOM 651 C CA . ILE A 1 84 ? 15.685 13.327 -11.823 1.00 96.62 84 ILE A CA 1
ATOM 652 C C . ILE A 1 84 ? 16.361 13.779 -10.519 1.00 96.62 84 ILE A C 1
ATOM 654 O O . ILE A 1 84 ? 16.637 14.967 -10.349 1.00 96.62 84 ILE A O 1
ATOM 658 N N . VAL A 1 85 ? 16.604 12.834 -9.606 1.00 88.94 85 VAL A N 1
ATOM 659 C CA .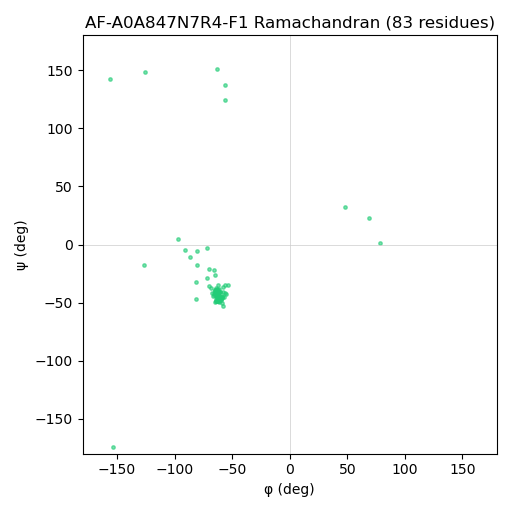 VAL A 1 85 ? 17.286 13.022 -8.314 1.00 88.94 85 VAL A CA 1
ATOM 660 C C . VAL A 1 85 ? 18.387 11.983 -8.177 1.00 88.94 85 VAL A C 1
ATOM 662 O O . VAL A 1 85 ? 18.149 10.838 -8.624 1.00 88.94 85 VAL A O 1
#